Protein AF-A0A3N5WQR4-F1 (afdb_monomer_lite)

pLDDT: mean 83.49, std 16.16, range [43.09, 96.88]

Secondary structure (DSSP, 8-state):
--SHHHHHHHHHHHHHHHHHHHHH-S------TT----EEETTHHHHHHHTT--SGGGT--EEEEEGGG--HHHHHHHHHTT-EEEEE--SS--TTHHHH-GGGS-B-TTSSBPPPGGG-----TT-HHHHHHHHHHHHHHT-

Radius of gyration: 27.08 Å; chains: 1; bounding box: 47×71×72 Å

Sequence (143 aa):
MRSKLRACGAMTLLSLLIATIAVFGQPRWRARPHITIRAVYGGVPQELFDQGKSLADYGINAVFLGSGSINAERLSTLRAQGAKVFAEFNSMHHAEYLKDHPDATPIGVDGKAAPPPEGWQGVCPTHKGYRQNRMSAFRAALR

Foldseek 3Di:
DPPPVVVVVVVVVVVVVVVVCVVVPDPPPPDPVVCPADEDEEPVQVVCVVVVHACVVVPHAEYEYALVPDDPVVVVVSVVSNHHYHYDADLWQDVVVCVVPVVQADADPVRHRDDADVVGGTGNNPPPVSNVVSVVSVVVSVD

Structure (mmCIF, N/CA/C/O backbone):
data_AF-A0A3N5WQR4-F1
#
_entry.id   AF-A0A3N5WQR4-F1
#
loop_
_atom_site.group_PDB
_atom_site.id
_atom_site.type_symbol
_atom_site.label_atom_id
_atom_site.label_alt_id
_atom_site.label_comp_id
_atom_site.label_asym_id
_atom_site.label_entity_id
_atom_site.label_seq_id
_atom_site.pdbx_PDB_ins_code
_atom_site.Cartn_x
_atom_site.Cartn_y
_atom_site.Cartn_z
_atom_site.occupancy
_atom_site.B_iso_or_equiv
_atom_site.auth_seq_id
_atom_site.auth_comp_id
_atom_site.auth_asym_id
_atom_site.auth_atom_id
_atom_site.pdbx_PDB_model_num
ATOM 1 N N . MET A 1 1 ? -28.469 55.253 41.511 1.00 47.88 1 MET A N 1
ATOM 2 C CA . MET A 1 1 ? -27.533 54.107 41.643 1.00 47.88 1 MET A CA 1
ATOM 3 C C . MET A 1 1 ? -28.183 52.716 41.456 1.00 47.88 1 MET A C 1
ATOM 5 O O . MET A 1 1 ? -27.654 51.740 41.961 1.00 47.88 1 MET A O 1
ATOM 9 N N . ARG A 1 2 ? -29.293 52.579 40.700 1.00 49.84 2 ARG A N 1
ATOM 10 C CA . ARG A 1 2 ? -29.983 51.283 40.459 1.00 49.84 2 ARG A CA 1
ATOM 11 C C . ARG A 1 2 ? -29.899 50.759 39.010 1.00 49.84 2 ARG A C 1
ATOM 13 O O . ARG A 1 2 ? -30.283 49.622 38.767 1.00 49.84 2 ARG A O 1
ATOM 20 N N . SER A 1 3 ? -29.385 51.541 38.053 1.00 49.88 3 SER A N 1
ATOM 21 C CA . SER A 1 3 ? -29.357 51.154 36.627 1.00 49.88 3 SER A CA 1
ATOM 22 C C . SER A 1 3 ? -28.155 50.289 36.226 1.00 49.88 3 SER A C 1
ATOM 24 O O . SER A 1 3 ? -28.290 49.452 35.341 1.00 49.88 3 SER A O 1
ATOM 26 N N . LYS A 1 4 ? -27.000 50.413 36.898 1.00 43.09 4 LYS A N 1
ATOM 27 C CA . LYS A 1 4 ? -25.777 49.667 36.533 1.00 43.09 4 LYS A CA 1
ATOM 28 C C . LYS A 1 4 ? -25.784 48.190 36.962 1.00 43.09 4 LYS A C 1
ATOM 30 O O . LYS A 1 4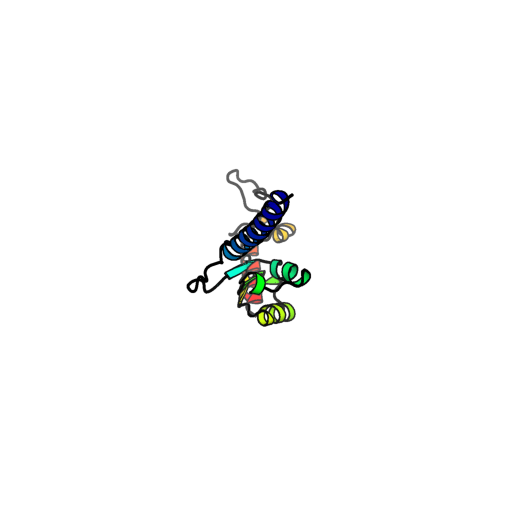 ? -25.134 47.376 36.321 1.00 43.09 4 LYS A O 1
ATOM 35 N N . LEU A 1 5 ? -26.558 47.823 37.990 1.00 46.00 5 LEU A N 1
ATOM 36 C CA . LEU A 1 5 ? -26.621 46.438 38.485 1.00 46.00 5 LEU A CA 1
ATOM 37 C C . LEU A 1 5 ? -27.455 45.507 37.584 1.00 46.00 5 LEU A C 1
ATOM 39 O O . LEU A 1 5 ? -27.202 44.308 37.541 1.00 46.00 5 LEU A O 1
ATOM 43 N N . ARG A 1 6 ? -28.424 46.049 36.831 1.00 47.91 6 ARG A N 1
ATOM 44 C CA . ARG A 1 6 ? -29.272 45.259 35.917 1.00 47.91 6 ARG A CA 1
ATOM 45 C C . ARG A 1 6 ? -28.551 44.856 34.626 1.00 47.91 6 ARG A C 1
ATOM 47 O O . ARG A 1 6 ? -28.830 43.790 34.091 1.00 47.91 6 ARG A O 1
ATOM 54 N N . ALA A 1 7 ? -27.604 45.670 34.159 1.00 47.91 7 ALA A N 1
ATOM 55 C CA . ALA A 1 7 ? -26.859 45.411 32.926 1.00 47.91 7 ALA A CA 1
ATOM 56 C C . ALA A 1 7 ? -25.861 44.244 33.063 1.00 47.91 7 ALA A C 1
ATOM 58 O O . ALA A 1 7 ? -25.704 43.461 32.132 1.00 47.91 7 ALA A O 1
ATOM 59 N N . CYS A 1 8 ? -25.237 44.081 34.237 1.00 47.25 8 CYS A N 1
ATOM 60 C CA . CYS A 1 8 ? -24.244 43.029 34.471 1.00 47.25 8 CYS A CA 1
ATOM 61 C C . CYS A 1 8 ? -24.886 41.627 34.532 1.00 47.25 8 CYS A C 1
ATOM 63 O O . CYS A 1 8 ? -24.400 40.700 33.898 1.00 47.25 8 CYS A O 1
ATOM 65 N N . GLY A 1 9 ? -26.039 41.483 35.201 1.00 49.12 9 GLY A N 1
ATOM 66 C CA . GLY A 1 9 ? -26.752 40.200 35.288 1.00 49.12 9 GLY A CA 1
ATOM 67 C C . GLY A 1 9 ? -27.313 39.705 33.948 1.00 49.12 9 GLY A C 1
ATOM 68 O O . GLY A 1 9 ? -27.247 38.513 33.657 1.00 49.12 9 GLY A O 1
ATOM 69 N N . ALA A 1 10 ? -27.810 40.618 33.105 1.00 51.94 10 ALA A N 1
ATOM 70 C CA . ALA A 1 10 ? -28.317 40.281 31.773 1.00 51.94 10 ALA A CA 1
ATOM 71 C C . ALA A 1 10 ? -27.200 39.832 30.811 1.00 51.94 10 ALA A C 1
ATOM 73 O O . ALA A 1 10 ? -27.410 38.930 30.003 1.00 51.94 10 ALA A O 1
ATOM 74 N N . MET A 1 11 ? -26.001 40.416 30.927 1.00 50.59 11 MET A N 1
ATOM 75 C CA . MET A 1 11 ? -24.858 40.092 30.067 1.00 50.59 11 MET A CA 1
ATOM 76 C C . MET A 1 11 ? -24.243 38.726 30.413 1.00 50.59 11 MET A C 1
ATOM 78 O O . MET A 1 11 ? -23.890 37.967 29.511 1.00 50.59 11 MET A O 1
ATOM 82 N N . THR A 1 12 ? -24.205 38.347 31.695 1.00 57.81 12 THR A N 1
ATOM 83 C CA . THR A 1 12 ? -23.751 37.014 32.139 1.00 57.81 12 THR A CA 1
ATOM 84 C C . THR A 1 12 ? -24.729 35.901 31.745 1.00 57.81 12 THR A C 1
ATOM 86 O O . THR A 1 12 ? -24.304 34.847 31.277 1.00 57.81 12 THR A O 1
ATOM 89 N N . LEU A 1 13 ? -26.042 36.146 31.856 1.00 54.41 13 LEU A N 1
ATOM 90 C CA . LEU A 1 13 ? -27.085 35.210 31.408 1.00 54.41 13 LEU A CA 1
ATOM 91 C C . LEU A 1 13 ? -27.066 35.002 29.889 1.00 54.41 13 LEU A C 1
ATOM 93 O O . LEU A 1 13 ? -27.170 33.867 29.431 1.00 54.41 13 LEU A O 1
ATOM 97 N N . LEU A 1 14 ? -26.866 36.068 29.109 1.00 53.72 14 LEU A N 1
ATOM 98 C CA . LEU A 1 14 ? -26.753 35.978 27.651 1.00 53.72 14 LEU A CA 1
ATOM 99 C C . LEU A 1 14 ? -25.484 35.224 27.217 1.00 53.72 14 LEU A C 1
ATOM 101 O O . LEU A 1 14 ? -25.524 34.440 26.274 1.00 53.72 14 LEU A O 1
ATOM 105 N N . SER A 1 15 ? -24.380 35.392 27.952 1.00 57.25 15 SER A N 1
ATOM 106 C CA . SER A 1 15 ? -23.119 34.679 27.706 1.00 57.25 15 SER A CA 1
ATOM 107 C C . SER A 1 15 ? -23.240 33.172 27.982 1.00 57.25 15 SER A C 1
ATOM 109 O O . SER A 1 15 ? -22.767 32.3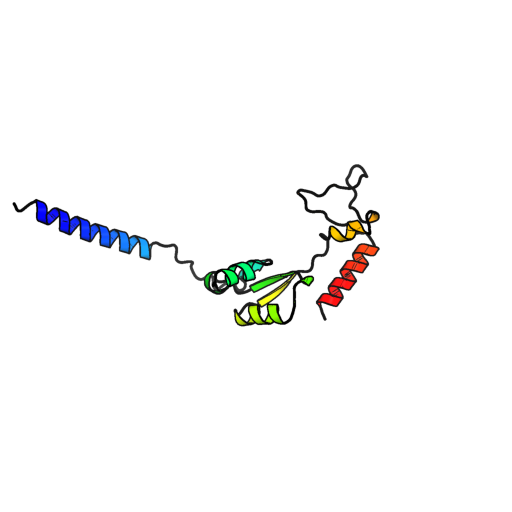60 27.187 1.00 57.25 15 SER A O 1
ATOM 111 N N . LEU A 1 16 ? -23.931 32.781 29.063 1.00 55.09 16 LEU A N 1
ATOM 112 C CA . LEU A 1 16 ? -24.248 31.373 29.343 1.00 55.09 16 LEU A CA 1
ATOM 113 C C . LEU A 1 16 ? -25.209 30.766 28.305 1.00 55.09 16 LEU A C 1
ATOM 115 O O . LEU A 1 16 ? -25.080 29.588 27.963 1.00 55.09 16 LEU A O 1
ATOM 119 N N . LEU A 1 17 ? -26.154 31.557 27.789 1.00 54.16 17 LEU A N 1
ATOM 120 C CA . LEU A 1 17 ? -27.116 31.110 26.778 1.00 54.16 17 LEU A CA 1
ATOM 121 C C . LEU A 1 17 ? -26.447 30.878 25.410 1.00 54.16 17 LEU A C 1
ATOM 123 O O . LEU A 1 17 ? -26.721 29.889 24.736 1.00 54.16 17 LEU A O 1
ATOM 127 N N . ILE A 1 18 ? -25.512 31.746 25.014 1.00 57.34 18 ILE A N 1
ATOM 128 C CA . ILE A 1 18 ? -24.740 31.584 23.770 1.00 57.34 18 ILE A CA 1
ATOM 129 C C . ILE A 1 18 ? -23.786 30.383 23.876 1.00 57.34 18 ILE A C 1
ATOM 131 O O . ILE A 1 18 ? -23.681 29.596 22.934 1.00 57.34 18 ILE A O 1
ATOM 135 N N . ALA A 1 19 ? -23.146 30.185 25.035 1.00 55.97 19 ALA A N 1
ATOM 136 C CA . ALA A 1 19 ? -22.275 29.034 25.275 1.00 55.97 19 ALA A CA 1
ATOM 137 C C . ALA A 1 19 ? -23.036 27.695 25.240 1.00 55.97 19 ALA A C 1
ATOM 139 O O . ALA A 1 19 ? -22.516 26.705 24.729 1.00 55.97 19 ALA A O 1
ATOM 140 N N . THR A 1 20 ? -24.285 27.654 25.717 1.00 54.56 20 THR A N 1
ATOM 141 C CA . THR A 1 20 ? -25.119 26.443 25.631 1.00 54.56 20 THR A CA 1
ATOM 142 C C . THR A 1 20 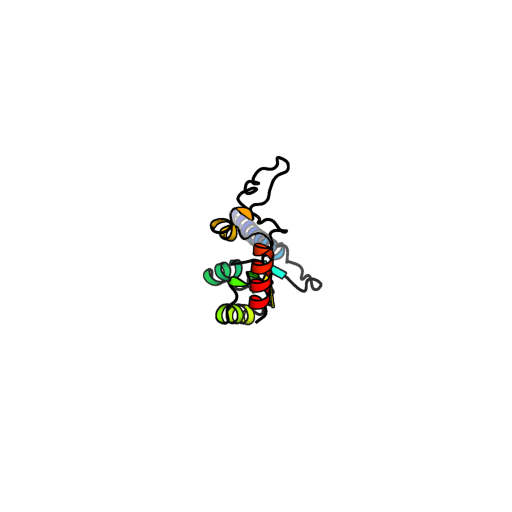? -25.561 26.155 24.195 1.00 54.56 20 THR A C 1
ATOM 144 O O . THR A 1 20 ? -25.438 25.016 23.747 1.00 54.56 20 THR A O 1
ATOM 147 N N . ILE A 1 21 ? -25.973 27.162 23.417 1.00 54.19 21 ILE A N 1
ATOM 148 C CA . ILE A 1 21 ? -26.354 26.970 22.003 1.00 54.19 21 ILE A CA 1
ATOM 149 C C . ILE A 1 21 ? -25.165 26.464 21.161 1.00 54.19 21 ILE A C 1
ATOM 151 O O . ILE A 1 21 ? -25.340 25.579 20.322 1.00 54.19 21 ILE A O 1
ATOM 155 N N . ALA A 1 22 ? -23.946 26.946 21.425 1.00 52.34 22 ALA A N 1
ATOM 156 C CA . ALA A 1 22 ? -22.739 26.520 20.710 1.00 52.34 22 ALA A CA 1
ATOM 157 C C . ALA A 1 22 ? -22.337 25.051 20.973 1.00 52.34 22 ALA A C 1
ATOM 159 O O . ALA A 1 22 ? -21.753 24.410 20.094 1.00 52.34 22 ALA A O 1
ATOM 160 N N . VAL A 1 23 ? -22.675 24.498 22.146 1.00 54.22 23 VAL A N 1
ATOM 161 C CA . VAL A 1 23 ? -22.418 23.085 22.493 1.00 54.22 23 VAL A CA 1
ATOM 162 C C . VAL A 1 23 ? -23.442 22.147 21.841 1.00 54.22 23 VAL A C 1
ATOM 164 O O . VAL A 1 23 ? -23.079 21.062 21.390 1.00 54.22 23 VAL A O 1
ATOM 167 N N . PHE A 1 24 ? -24.710 22.559 21.729 1.00 53.97 24 PHE A N 1
ATOM 168 C CA . PHE A 1 24 ? -25.771 21.731 21.133 1.00 53.97 24 PHE A CA 1
ATOM 169 C C . PHE A 1 24 ? -25.888 21.851 19.604 1.00 53.97 24 PHE A C 1
ATOM 171 O O . PHE A 1 24 ? -26.457 20.960 18.973 1.00 53.97 24 PHE A O 1
ATOM 178 N N . GLY A 1 25 ? -25.351 22.921 19.009 1.00 50.66 25 GLY A N 1
ATOM 179 C CA . GLY A 1 25 ? -25.413 23.192 17.569 1.00 50.66 25 GLY A CA 1
ATOM 180 C C . GLY A 1 25 ? -24.300 22.562 16.730 1.00 50.66 25 GLY A C 1
ATOM 181 O O . GLY A 1 25 ? -24.302 22.728 15.511 1.00 50.66 25 GLY A O 1
ATOM 182 N N . GLN A 1 26 ? -23.349 21.845 17.340 1.00 57.22 26 GLN A N 1
ATOM 183 C CA . GLN A 1 26 ? -22.356 21.106 16.562 1.00 57.22 26 GLN A CA 1
ATOM 184 C C . GLN A 1 26 ? -23.085 20.061 15.712 1.00 57.22 26 GLN A C 1
ATOM 186 O O . GLN A 1 26 ? -23.948 19.357 16.251 1.00 57.22 26 GLN A O 1
ATOM 191 N N . PRO A 1 27 ? -22.774 19.925 14.410 1.00 57.97 27 PRO A N 1
ATOM 192 C CA . PRO A 1 27 ? -23.352 18.872 13.595 1.00 57.97 27 PRO A CA 1
ATOM 193 C C . PRO A 1 27 ? -23.019 17.533 14.253 1.00 57.97 27 PRO A C 1
ATOM 195 O O . PRO A 1 27 ? -21.898 17.033 14.169 1.00 57.97 27 PRO A O 1
ATOM 198 N N . ARG A 1 28 ? -23.993 16.947 14.960 1.00 60.25 28 ARG A N 1
ATOM 199 C CA . ARG A 1 28 ? -23.854 15.593 15.485 1.00 60.25 28 ARG A CA 1
ATOM 200 C C . ARG A 1 28 ? -23.772 14.717 14.257 1.00 60.25 28 ARG A C 1
ATOM 202 O O . ARG A 1 28 ? -24.764 14.579 13.542 1.00 60.25 28 ARG A O 1
ATOM 209 N N . TRP A 1 29 ? -22.586 14.172 13.996 1.00 66.00 29 TRP A N 1
ATOM 210 C CA . TRP A 1 29 ? -22.384 13.156 12.977 1.00 66.00 29 TRP A CA 1
ATOM 211 C C . TRP A 1 29 ? -23.446 12.082 13.182 1.00 66.00 29 TRP A C 1
ATOM 213 O O . TRP A 1 29 ? -23.374 11.283 14.116 1.00 66.00 29 TRP A O 1
ATOM 223 N N . ARG A 1 30 ? -24.499 12.122 12.363 1.00 73.06 30 ARG A N 1
ATOM 224 C CA . ARG A 1 30 ? -25.610 11.195 12.509 1.00 73.06 30 ARG A CA 1
ATOM 225 C C . ARG A 1 30 ? -25.047 9.815 12.217 1.00 73.06 30 ARG A C 1
ATOM 227 O O . ARG A 1 30 ? -24.360 9.633 11.208 1.00 73.06 30 ARG A O 1
ATOM 234 N N . ALA A 1 31 ? -25.298 8.862 13.110 1.00 72.69 31 ALA A N 1
ATOM 235 C CA . ALA A 1 31 ? -24.900 7.488 12.864 1.00 72.69 31 ALA A CA 1
ATOM 236 C C . ALA A 1 31 ? -25.475 7.061 11.505 1.00 72.69 31 ALA A C 1
ATOM 238 O O . ALA A 1 31 ? -26.660 7.261 11.230 1.00 72.69 31 ALA A O 1
ATOM 239 N N . ARG A 1 32 ? -24.611 6.533 10.635 1.00 82.31 32 ARG A N 1
ATOM 240 C CA . ARG A 1 32 ? -24.978 6.012 9.315 1.00 82.31 32 ARG A CA 1
ATOM 241 C C . ARG A 1 32 ? -24.921 4.487 9.406 1.00 82.31 32 ARG A C 1
ATOM 243 O O . ARG A 1 32 ? -23.899 3.923 9.034 1.00 82.31 32 ARG A O 1
ATOM 250 N N . PRO A 1 33 ? -25.966 3.819 9.935 1.00 82.62 33 PRO A N 1
ATOM 251 C CA . PRO A 1 33 ? -25.923 2.382 10.223 1.00 82.62 33 PRO A CA 1
ATOM 252 C C . PRO A 1 33 ? -25.762 1.522 8.962 1.00 82.62 33 PRO A C 1
ATOM 254 O O . PRO A 1 33 ? -25.312 0.388 9.048 1.00 82.62 33 PRO A O 1
ATOM 257 N N . HIS A 1 34 ? -26.083 2.072 7.787 1.00 91.44 34 HIS A N 1
ATOM 258 C CA . HIS A 1 34 ? -25.848 1.427 6.496 1.00 91.44 34 HIS A CA 1
ATOM 259 C C . HIS A 1 34 ? -24.366 1.425 6.073 1.00 91.44 34 HIS A C 1
ATOM 261 O O . HIS A 1 34 ? -23.994 0.662 5.186 1.00 91.44 34 HIS A O 1
ATOM 267 N N . ILE A 1 35 ? -23.510 2.263 6.675 1.00 88.31 35 ILE A N 1
ATOM 268 C CA . ILE A 1 35 ? -22.069 2.259 6.402 1.00 88.31 35 ILE A CA 1
ATOM 269 C C . ILE A 1 35 ? -21.419 1.200 7.283 1.00 88.31 35 ILE A C 1
ATOM 271 O O . ILE A 1 35 ? -21.195 1.405 8.474 1.00 88.31 35 ILE A O 1
ATOM 275 N N . THR A 1 36 ? -21.091 0.070 6.671 1.00 91.50 36 THR A N 1
ATOM 276 C CA . THR A 1 36 ? -20.471 -1.074 7.348 1.00 91.50 36 THR A CA 1
ATOM 277 C C . THR A 1 36 ? -18.947 -0.985 7.390 1.00 91.50 36 THR A C 1
ATOM 279 O O . THR A 1 36 ? -18.327 -1.570 8.278 1.00 91.50 36 THR A O 1
ATOM 282 N N . ILE A 1 37 ? -18.337 -0.239 6.464 1.00 93.94 37 ILE A N 1
ATOM 283 C CA . ILE A 1 37 ? -16.890 -0.040 6.358 1.00 93.94 37 ILE A CA 1
ATOM 284 C C . ILE A 1 37 ? -16.594 1.455 6.248 1.00 93.94 37 ILE A C 1
ATOM 286 O O . ILE A 1 37 ? -17.047 2.123 5.319 1.00 93.94 37 ILE A O 1
ATOM 290 N N . ARG A 1 38 ? -15.798 1.969 7.185 1.00 93.31 38 ARG A N 1
ATOM 291 C CA . ARG A 1 38 ? -15.131 3.267 7.097 1.00 93.31 38 ARG A CA 1
ATOM 292 C C . ARG A 1 38 ? -13.639 3.016 7.222 1.00 93.31 38 ARG A C 1
ATOM 294 O O . ARG A 1 38 ? -13.159 2.684 8.304 1.00 93.31 38 ARG A O 1
ATOM 301 N N . ALA A 1 39 ? -12.944 3.140 6.101 1.00 94.38 39 ALA A N 1
ATOM 302 C CA . ALA A 1 39 ? -11.552 2.747 5.987 1.00 94.38 39 ALA A CA 1
ATOM 303 C C . ALA A 1 39 ? -10.621 3.931 5.732 1.00 94.38 39 ALA A C 1
ATOM 305 O O . ALA A 1 39 ? -11.045 4.952 5.193 1.00 94.38 39 ALA A O 1
ATOM 306 N N . VAL A 1 40 ? -9.346 3.741 6.067 1.00 94.00 40 VAL A N 1
ATOM 307 C CA . VAL A 1 40 ? -8.238 4.616 5.657 1.00 94.00 40 VAL A CA 1
ATOM 308 C C . VAL A 1 40 ? -7.176 3.817 4.905 1.00 94.00 40 VAL A C 1
ATOM 310 O O . VAL A 1 40 ? -7.078 2.599 5.073 1.00 94.00 40 VAL A O 1
ATOM 313 N N . TYR A 1 41 ? -6.401 4.505 4.071 1.00 90.25 41 TYR A N 1
ATOM 314 C CA . TYR A 1 41 ? -5.278 3.943 3.320 1.00 90.25 41 TYR A CA 1
ATOM 315 C C . TYR A 1 41 ? -3.948 4.193 4.023 1.00 90.25 41 TYR A C 1
ATOM 317 O O . TYR A 1 41 ? -3.754 5.256 4.610 1.00 90.25 41 TYR A O 1
ATOM 325 N N . GLY A 1 42 ? -3.003 3.269 3.841 1.00 73.12 42 GLY A N 1
ATOM 326 C CA . GLY A 1 42 ? -1.577 3.524 4.058 1.00 73.12 42 GLY A CA 1
ATOM 327 C C . GLY A 1 42 ? -1.234 3.922 5.494 1.00 73.12 42 GLY A C 1
ATOM 328 O O . GLY A 1 42 ? -2.034 3.706 6.389 1.00 73.12 42 GLY A O 1
ATOM 329 N N . GLY A 1 43 ? -0.037 4.470 5.730 1.00 71.25 43 GLY A N 1
ATOM 330 C CA . GLY A 1 43 ? 0.556 4.752 7.054 1.00 71.25 43 GLY A CA 1
ATOM 331 C C . GLY A 1 43 ? -0.231 5.655 8.020 1.00 71.25 43 GLY A C 1
ATOM 332 O O . GLY A 1 43 ? 0.197 5.814 9.159 1.00 71.25 43 GLY A O 1
ATOM 333 N N . VAL A 1 44 ? -1.402 6.163 7.626 1.00 77.88 44 VAL A N 1
ATOM 334 C CA . VAL A 1 44 ? -2.290 7.017 8.432 1.00 77.88 44 VAL A CA 1
ATOM 335 C C . VAL A 1 44 ? -2.615 6.444 9.823 1.00 77.88 44 VAL A C 1
ATOM 337 O O . VAL A 1 44 ? -2.592 7.213 10.781 1.00 77.88 44 VAL A O 1
ATOM 340 N N . PRO A 1 45 ? -2.878 5.132 10.023 1.00 85.69 45 PRO A N 1
ATOM 341 C CA . PRO A 1 45 ? -3.076 4.594 11.366 1.00 85.69 45 PRO A CA 1
ATOM 342 C C . PRO A 1 45 ? -1.884 4.838 12.291 1.00 85.69 45 PRO A C 1
ATOM 344 O O . PRO A 1 45 ? -2.097 5.132 13.461 1.00 85.69 45 PRO A O 1
ATOM 347 N N . GLN A 1 46 ? -0.651 4.755 11.777 1.00 87.88 46 GLN A N 1
ATOM 348 C CA . GLN A 1 46 ? 0.542 4.987 12.591 1.00 87.88 46 GLN A CA 1
ATOM 349 C C . GLN A 1 46 ? 0.596 6.439 13.068 1.00 87.88 46 GLN A C 1
ATOM 351 O O . GLN A 1 46 ? 0.776 6.676 14.255 1.00 87.88 46 GLN A O 1
ATOM 356 N N . GLU A 1 47 ? 0.334 7.399 12.179 1.00 90.62 47 GLU A N 1
ATOM 357 C CA . GLU A 1 47 ? 0.303 8.825 12.528 1.00 90.62 47 GLU A CA 1
ATOM 358 C C . GLU A 1 47 ? -0.742 9.143 13.608 1.00 90.62 47 GLU A C 1
ATOM 360 O O . GLU A 1 47 ? -0.507 9.991 14.469 1.00 90.62 47 GLU A O 1
ATOM 365 N N . LEU A 1 48 ? -1.894 8.461 13.582 1.00 91.81 48 LEU A N 1
ATOM 366 C CA . LEU A 1 48 ? -2.910 8.584 14.630 1.00 91.81 48 LEU A CA 1
ATOM 367 C C . LEU A 1 48 ? -2.396 8.036 15.966 1.00 91.81 48 LEU A C 1
ATOM 369 O O . LEU A 1 48 ? -2.547 8.693 16.997 1.00 91.81 48 LEU A O 1
ATOM 373 N N . PHE A 1 49 ? -1.767 6.860 15.952 1.00 91.62 49 PHE A N 1
ATOM 374 C CA . PHE A 1 49 ? -1.235 6.231 17.161 1.00 91.62 49 PHE A CA 1
ATOM 375 C C . PHE A 1 49 ? -0.098 7.049 17.780 1.00 91.62 49 PHE A C 1
ATOM 377 O O . PHE A 1 49 ? -0.072 7.212 18.999 1.00 91.62 49 PHE A O 1
ATOM 384 N N . ASP A 1 50 ? 0.774 7.634 16.958 1.00 93.44 50 ASP A N 1
ATOM 385 C CA . ASP A 1 50 ? 1.873 8.500 17.403 1.00 93.44 50 ASP A CA 1
ATOM 386 C C . ASP A 1 50 ? 1.354 9.774 18.100 1.00 93.44 50 ASP A C 1
ATOM 388 O O . ASP A 1 50 ? 2.004 10.324 18.987 1.00 93.44 50 ASP A O 1
ATOM 392 N N . GLN A 1 51 ? 0.139 10.214 17.758 1.00 93.88 51 GLN A N 1
ATOM 393 C CA . GLN A 1 51 ? -0.574 11.314 18.421 1.00 93.88 51 GLN A CA 1
ATOM 394 C C . GLN A 1 51 ? -1.392 10.861 19.646 1.00 93.88 51 GLN A C 1
ATOM 396 O O . GLN A 1 51 ? -2.148 11.652 20.218 1.00 93.88 51 GLN A O 1
ATOM 401 N N . GLY A 1 52 ? -1.297 9.586 20.035 1.00 94.69 52 GLY A N 1
ATOM 402 C CA . GLY A 1 52 ? -2.093 8.989 21.108 1.00 94.69 52 GLY A CA 1
ATOM 403 C C . GLY A 1 52 ? -3.587 8.873 20.782 1.00 94.69 52 GLY A C 1
ATOM 404 O O . GLY A 1 52 ? -4.404 8.787 21.699 1.00 94.69 52 GLY A O 1
ATOM 405 N N . LYS A 1 53 ? -3.963 8.919 19.497 1.00 95.12 53 LYS A N 1
ATOM 406 C CA . LYS A 1 53 ? -5.344 8.763 19.021 1.00 95.12 53 LYS A CA 1
ATOM 407 C C . LYS A 1 53 ? -5.647 7.318 18.657 1.00 95.12 53 LYS A C 1
ATOM 409 O O . LYS A 1 53 ? -4.755 6.539 18.333 1.00 95.12 53 LYS A O 1
ATOM 414 N N . SER A 1 54 ? -6.929 6.971 18.677 1.00 94.12 54 SER A N 1
ATOM 415 C CA . SER A 1 54 ? -7.431 5.667 18.244 1.00 94.12 54 SER A CA 1
ATOM 416 C C . SER A 1 54 ? -8.137 5.752 16.888 1.00 94.12 54 SER A C 1
ATOM 418 O O . SER A 1 54 ? -8.579 6.818 16.457 1.00 94.12 54 SER A O 1
ATOM 420 N N . LEU A 1 55 ? -8.320 4.608 16.221 1.00 94.38 55 LEU A N 1
ATOM 421 C CA . LEU A 1 55 ? -9.166 4.545 15.018 1.00 94.38 55 LEU A CA 1
ATOM 422 C C . LEU A 1 55 ? -10.631 4.908 15.331 1.00 94.38 55 LEU A C 1
ATOM 424 O O . LEU A 1 55 ? -11.322 5.524 14.511 1.00 94.38 55 LEU A O 1
ATOM 428 N N . ALA A 1 56 ? -11.091 4.567 16.538 1.00 92.88 56 ALA A N 1
ATOM 429 C CA . ALA A 1 56 ? -12.451 4.824 16.995 1.00 92.88 56 ALA A CA 1
ATOM 430 C C . ALA A 1 56 ? -12.749 6.323 17.151 1.00 92.88 56 ALA A C 1
ATOM 432 O O . ALA A 1 56 ? -13.877 6.733 16.872 1.00 92.88 56 ALA A O 1
ATOM 433 N N . ASP A 1 57 ? -11.745 7.146 17.479 1.00 93.00 57 ASP A N 1
ATOM 434 C CA . ASP A 1 57 ? -11.881 8.609 1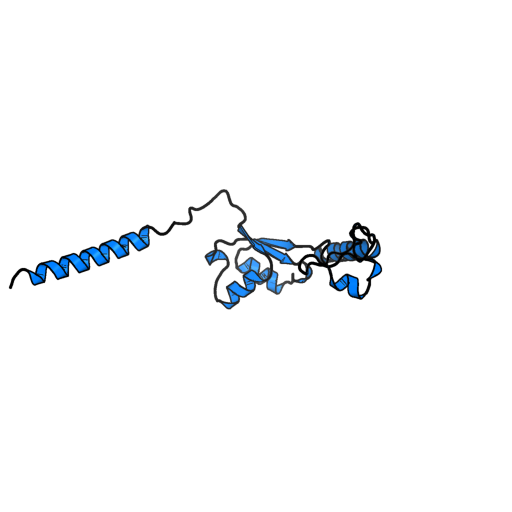7.591 1.00 93.00 57 ASP A CA 1
ATOM 435 C C . ASP A 1 57 ? -12.394 9.242 16.283 1.00 93.00 57 ASP A C 1
ATOM 437 O O . ASP A 1 57 ? -13.060 10.277 16.293 1.00 93.00 57 ASP A O 1
ATOM 441 N N . TYR A 1 58 ? -12.137 8.580 15.149 1.00 91.31 58 TYR A N 1
ATOM 442 C CA . TYR A 1 58 ? -12.540 9.004 13.805 1.00 91.31 58 TYR A CA 1
ATOM 443 C C . TYR A 1 58 ? -13.635 8.107 13.194 1.00 91.31 58 TYR A C 1
ATOM 445 O O . TYR A 1 58 ? -14.047 8.284 12.039 1.00 91.31 58 TYR A O 1
ATOM 453 N N . GLY A 1 59 ? -14.134 7.137 13.966 1.00 91.06 59 GLY A N 1
ATOM 454 C CA . GLY A 1 59 ? -15.107 6.141 13.520 1.00 91.06 59 GLY A CA 1
ATOM 455 C C . GLY A 1 59 ? -14.578 5.205 12.430 1.00 91.06 59 GLY A C 1
ATOM 456 O O . GLY A 1 59 ? -15.371 4.704 11.631 1.00 91.06 59 GLY A O 1
ATOM 457 N N . ILE A 1 60 ? -13.258 5.020 12.351 1.00 93.44 60 ILE A N 1
ATOM 458 C CA . ILE A 1 60 ? -12.598 4.115 11.406 1.00 93.44 60 ILE A CA 1
ATOM 459 C C . ILE A 1 60 ? -12.712 2.689 11.948 1.00 93.44 60 ILE A C 1
ATOM 461 O O . ILE A 1 60 ? -12.428 2.435 13.115 1.00 93.44 60 ILE A O 1
ATOM 465 N N . ASN A 1 61 ? -13.114 1.751 11.093 1.00 94.62 61 ASN A N 1
ATOM 466 C CA . ASN A 1 61 ? -13.231 0.330 11.440 1.00 94.62 61 ASN A CA 1
ATOM 467 C C . ASN A 1 61 ? -12.518 -0.594 10.440 1.00 94.62 61 ASN A C 1
ATOM 469 O O . ASN A 1 61 ? -12.670 -1.817 10.493 1.00 94.62 61 ASN A O 1
ATOM 473 N N . ALA A 1 62 ? -11.757 -0.020 9.508 1.00 96.69 62 ALA A N 1
ATOM 474 C CA . ALA A 1 62 ? -11.014 -0.759 8.505 1.00 96.69 62 ALA A CA 1
ATOM 475 C C . ALA A 1 62 ? -9.751 -0.018 8.051 1.00 96.69 62 ALA A C 1
ATOM 477 O O . ALA A 1 62 ? -9.685 1.208 8.097 1.00 96.69 62 ALA A O 1
ATOM 478 N N . VAL A 1 63 ? -8.758 -0.763 7.571 1.00 95.94 63 VAL A N 1
ATOM 479 C CA . VAL A 1 63 ? -7.503 -0.217 7.037 1.00 95.94 63 VAL A CA 1
ATOM 480 C C . VAL A 1 63 ? -7.098 -0.978 5.778 1.00 95.94 63 VAL A C 1
ATOM 482 O O . VAL A 1 63 ? -7.089 -2.209 5.780 1.00 95.94 63 VAL A O 1
ATOM 485 N N . PHE A 1 64 ? -6.729 -0.245 4.726 1.00 94.88 64 PHE A N 1
ATOM 486 C CA . PHE A 1 64 ? -6.037 -0.776 3.552 1.00 94.88 64 PHE A CA 1
ATOM 487 C C . PHE A 1 64 ? -4.525 -0.628 3.742 1.00 94.88 64 PHE A C 1
ATOM 489 O O . PHE A 1 64 ? -4.016 0.488 3.856 1.00 94.88 64 PHE A O 1
ATOM 496 N N . LEU A 1 65 ? -3.810 -1.751 3.795 1.00 92.62 65 LEU A N 1
ATOM 497 C CA . LEU A 1 65 ? -2.355 -1.785 3.923 1.00 92.62 65 LEU A CA 1
ATOM 498 C C . LEU A 1 65 ? -1.713 -2.315 2.650 1.00 92.62 65 LEU A C 1
ATOM 500 O O . LEU A 1 65 ? -2.068 -3.399 2.191 1.00 92.62 65 LEU A O 1
ATOM 504 N N . GLY A 1 66 ? -0.685 -1.620 2.161 1.00 91.06 66 GLY A N 1
ATOM 505 C CA . GLY A 1 66 ? 0.201 -2.152 1.132 1.00 91.06 66 GLY A CA 1
ATOM 506 C C . GLY A 1 66 ? 0.730 -3.527 1.543 1.00 91.06 66 GLY A C 1
ATOM 507 O O . GLY A 1 66 ? 1.314 -3.670 2.618 1.00 91.06 66 GLY A O 1
ATOM 508 N N . SER A 1 67 ? 0.525 -4.525 0.686 1.00 90.19 67 SER A N 1
ATOM 509 C CA . SER A 1 67 ? 0.854 -5.942 0.919 1.00 90.19 67 SER A CA 1
ATOM 510 C C . SER A 1 67 ? 2.292 -6.172 1.385 1.00 90.19 67 SER A C 1
ATOM 512 O O . SER A 1 67 ? 2.513 -6.979 2.278 1.00 90.19 67 SER A O 1
ATOM 514 N N . GLY A 1 68 ? 3.259 -5.411 0.866 1.00 87.00 68 GLY A N 1
ATOM 515 C CA . GLY A 1 68 ? 4.661 -5.487 1.303 1.00 87.00 68 GLY A CA 1
ATOM 516 C C . GLY A 1 68 ? 4.929 -4.976 2.726 1.00 87.00 68 GLY A C 1
ATOM 517 O O . GLY A 1 68 ? 6.003 -5.212 3.263 1.00 87.00 68 GLY A O 1
ATOM 518 N N . SER A 1 69 ? 3.973 -4.281 3.346 1.00 87.19 69 SER A N 1
ATOM 519 C CA . SER A 1 69 ? 4.085 -3.739 4.707 1.00 87.19 69 SER A CA 1
ATOM 520 C C . SER A 1 69 ? 3.332 -4.560 5.759 1.00 87.19 69 SER A C 1
ATOM 522 O O . SER A 1 69 ? 3.310 -4.191 6.936 1.00 87.19 69 SER A O 1
ATOM 524 N N . ILE A 1 70 ? 2.674 -5.644 5.339 1.00 89.62 70 ILE A N 1
ATOM 525 C CA . ILE A 1 70 ? 1.916 -6.521 6.228 1.00 89.62 70 ILE A CA 1
ATOM 526 C C . ILE A 1 70 ? 2.895 -7.405 7.001 1.00 89.62 70 ILE A C 1
ATOM 528 O O . ILE A 1 70 ? 3.699 -8.124 6.418 1.00 89.62 70 ILE A O 1
ATOM 532 N N . ASN A 1 71 ? 2.800 -7.368 8.328 1.00 91.12 71 ASN A N 1
ATOM 533 C CA . ASN A 1 71 ? 3.519 -8.262 9.229 1.00 91.12 71 ASN A CA 1
ATOM 534 C C . ASN A 1 71 ? 2.663 -8.560 10.475 1.00 91.12 71 ASN A C 1
ATOM 536 O O . ASN A 1 71 ? 1.631 -7.920 10.700 1.00 91.12 71 ASN A O 1
ATOM 540 N N . ALA A 1 72 ? 3.077 -9.549 11.272 1.00 93.06 72 ALA A N 1
ATOM 541 C CA . ALA A 1 72 ? 2.306 -10.025 12.422 1.00 93.06 72 ALA A CA 1
ATOM 542 C C . ALA A 1 72 ? 2.050 -8.929 13.471 1.00 93.06 72 ALA A C 1
ATOM 544 O O . ALA A 1 72 ? 0.932 -8.808 13.972 1.00 93.06 72 ALA A O 1
ATOM 545 N N . GLU A 1 73 ? 3.058 -8.106 13.761 1.00 92.94 73 GLU A N 1
ATOM 546 C CA . GLU A 1 73 ? 2.970 -7.013 14.731 1.00 92.94 73 GLU A CA 1
ATOM 547 C C . GLU A 1 73 ? 1.927 -5.976 14.303 1.00 92.94 73 GLU A C 1
ATOM 549 O O . GLU A 1 73 ? 0.975 -5.701 15.033 1.00 92.94 73 GLU A O 1
ATOM 554 N N . ARG A 1 74 ? 2.034 -5.468 13.072 1.00 91.06 74 ARG A N 1
ATOM 555 C CA . ARG A 1 74 ? 1.112 -4.464 12.533 1.00 91.06 74 ARG A CA 1
ATOM 556 C C . ARG A 1 74 ? -0.319 -4.990 12.451 1.00 91.06 74 ARG A C 1
ATOM 558 O O . ARG A 1 74 ? -1.259 -4.261 12.767 1.00 91.06 74 ARG A O 1
ATOM 565 N N . LEU A 1 75 ? -0.501 -6.253 12.056 1.00 92.75 75 LEU A N 1
ATOM 566 C CA . LEU A 1 75 ? -1.820 -6.890 12.061 1.00 92.75 75 LEU A CA 1
ATOM 567 C C . LEU A 1 75 ? -2.396 -6.996 13.474 1.00 92.75 75 LEU A C 1
ATOM 569 O O . LEU A 1 75 ? -3.582 -6.726 13.653 1.00 92.75 75 LEU A O 1
ATOM 573 N N . SER A 1 76 ? -1.576 -7.368 14.458 1.00 94.62 76 SER A N 1
ATOM 574 C CA . SER A 1 76 ? -1.987 -7.443 15.862 1.00 94.62 76 SER A CA 1
ATOM 575 C C . SER A 1 76 ? -2.460 -6.079 16.367 1.00 94.62 76 SER A C 1
ATOM 577 O O . SER A 1 76 ? -3.591 -5.961 16.841 1.00 94.62 76 SER A O 1
ATOM 579 N N . THR A 1 77 ? -1.663 -5.028 16.150 1.00 93.38 77 THR A N 1
ATOM 580 C CA . THR A 1 77 ? -1.997 -3.650 16.542 1.00 93.38 77 THR A CA 1
ATOM 581 C C . THR A 1 77 ? -3.319 -3.186 15.932 1.00 93.38 77 THR A C 1
ATOM 583 O O . THR A 1 77 ? -4.195 -2.697 16.642 1.00 93.38 77 THR A O 1
ATOM 586 N N . LEU A 1 78 ? -3.520 -3.388 14.626 1.00 94.44 78 LEU A N 1
ATOM 587 C CA . LEU A 1 78 ? -4.755 -2.969 13.952 1.00 94.44 78 LEU A CA 1
ATOM 588 C C . LEU A 1 78 ? -5.983 -3.778 14.390 1.00 94.44 78 LEU A C 1
ATOM 590 O O . LEU A 1 78 ? -7.073 -3.223 14.530 1.00 94.44 78 LEU A O 1
ATOM 594 N N . ARG A 1 79 ? -5.825 -5.082 14.640 1.00 94.12 79 ARG A N 1
ATOM 595 C CA . ARG A 1 79 ? -6.917 -5.927 15.145 1.00 94.12 79 ARG A CA 1
ATOM 596 C C . ARG A 1 79 ? -7.292 -5.572 16.580 1.00 94.12 79 ARG A C 1
ATOM 598 O O . ARG A 1 79 ? -8.476 -5.582 16.898 1.00 94.12 79 ARG A O 1
ATOM 605 N N . ALA A 1 80 ? -6.320 -5.202 17.415 1.00 94.94 80 ALA A N 1
ATOM 606 C CA . ALA A 1 80 ? -6.573 -4.705 18.767 1.00 94.94 80 ALA A CA 1
ATOM 607 C C . ALA A 1 80 ? -7.386 -3.395 18.766 1.00 94.94 80 ALA A C 1
ATOM 609 O O . ALA A 1 80 ? -8.166 -3.156 19.681 1.00 94.94 80 ALA A O 1
ATOM 610 N N . GLN A 1 81 ? -7.282 -2.592 17.700 1.00 94.31 81 GLN A N 1
ATOM 611 C CA . GLN A 1 81 ? -8.132 -1.415 17.459 1.00 94.31 81 GLN A CA 1
ATOM 612 C C . GLN A 1 81 ? -9.530 -1.768 16.905 1.00 94.31 81 GLN A C 1
ATOM 614 O O . GLN A 1 81 ? -10.308 -0.875 16.576 1.00 94.31 81 GLN A O 1
ATOM 619 N N . GLY A 1 82 ? -9.861 -3.056 16.753 1.00 94.12 82 GLY A N 1
ATOM 620 C CA . GLY A 1 82 ? -11.136 -3.520 16.198 1.00 94.12 82 GLY A CA 1
ATOM 621 C C . GLY A 1 82 ? -11.261 -3.367 14.678 1.00 94.12 82 GLY A C 1
ATOM 622 O O . GLY A 1 82 ? -12.369 -3.455 14.145 1.00 94.12 82 GLY A O 1
ATOM 623 N N . ALA A 1 83 ? -10.155 -3.130 13.966 1.00 95.69 83 ALA A N 1
ATOM 624 C CA . ALA A 1 83 ? -10.186 -2.866 12.533 1.00 95.69 83 ALA A CA 1
ATOM 625 C C . ALA A 1 83 ? -10.169 -4.146 11.687 1.00 95.69 83 ALA A C 1
ATOM 627 O O . ALA A 1 83 ? -9.417 -5.091 11.945 1.00 95.69 83 ALA A O 1
ATOM 628 N N . LYS A 1 84 ? -10.933 -4.137 10.590 1.00 95.62 84 LYS A N 1
ATOM 629 C CA . LYS A 1 84 ? -10.723 -5.063 9.469 1.00 95.62 84 LYS A CA 1
ATOM 630 C C . LYS A 1 84 ? -9.502 -4.620 8.667 1.00 95.62 84 LYS A C 1
ATOM 632 O O . LYS A 1 84 ? -9.366 -3.442 8.353 1.00 95.62 84 LYS A O 1
ATOM 637 N N . VAL A 1 85 ? -8.639 -5.556 8.291 1.00 94.31 85 VAL A N 1
ATOM 638 C CA . VAL A 1 85 ? -7.449 -5.248 7.488 1.00 94.31 85 VAL A CA 1
ATOM 639 C C . VAL A 1 85 ? -7.626 -5.801 6.082 1.00 94.31 85 VAL A C 1
ATOM 641 O O . VAL A 1 85 ? -7.915 -6.985 5.912 1.00 94.31 85 VAL A O 1
ATOM 644 N N . PHE A 1 86 ? -7.439 -4.940 5.088 1.00 94.44 86 PHE A N 1
ATOM 645 C CA . PHE A 1 86 ? -7.478 -5.269 3.670 1.00 94.44 86 PHE A CA 1
ATOM 646 C C . PHE A 1 86 ? -6.077 -5.116 3.081 1.00 94.44 86 PHE A C 1
ATOM 648 O O . PHE A 1 86 ? -5.431 -4.084 3.262 1.00 94.44 86 PHE A O 1
ATOM 655 N N . ALA A 1 87 ? -5.603 -6.143 2.380 1.00 93.12 87 ALA A N 1
ATOM 656 C CA . ALA A 1 87 ? -4.325 -6.087 1.687 1.00 93.12 87 ALA A CA 1
ATOM 657 C C . ALA A 1 87 ? -4.486 -5.363 0.346 1.00 93.12 87 ALA A C 1
ATOM 659 O O . ALA A 1 87 ? -5.224 -5.803 -0.534 1.00 93.12 87 ALA A O 1
ATOM 660 N N . GLU A 1 88 ? -3.771 -4.260 0.184 1.00 92.12 88 GLU A N 1
ATOM 661 C CA . GLU A 1 88 ? -3.615 -3.558 -1.078 1.00 92.12 88 GLU A CA 1
ATOM 662 C C . GLU A 1 88 ? -2.465 -4.193 -1.868 1.00 92.12 88 GLU A C 1
ATOM 664 O O . GLU A 1 88 ? -1.331 -4.323 -1.390 1.00 92.12 88 GLU A O 1
ATOM 669 N N . PHE A 1 89 ? -2.741 -4.584 -3.107 1.00 92.00 89 PHE A N 1
ATOM 670 C CA . PHE A 1 89 ? -1.734 -5.136 -3.996 1.00 92.00 89 PHE A CA 1
ATOM 671 C C . PHE A 1 89 ? -1.577 -4.265 -5.233 1.00 92.00 89 PHE A C 1
ATOM 673 O O . PHE A 1 89 ? -2.452 -4.205 -6.093 1.00 92.00 89 PHE A O 1
ATOM 680 N N . ASN A 1 90 ? -0.421 -3.623 -5.335 1.00 88.69 90 ASN A N 1
ATOM 681 C CA . ASN A 1 90 ? -0.088 -2.808 -6.484 1.00 88.69 90 ASN A CA 1
ATOM 682 C C . ASN A 1 90 ? 0.225 -3.693 -7.702 1.00 88.69 90 ASN A C 1
ATOM 684 O O . ASN A 1 90 ? 1.097 -4.568 -7.652 1.00 88.69 90 ASN A O 1
ATOM 688 N N . SER A 1 91 ? -0.499 -3.473 -8.795 1.00 87.44 91 SER A N 1
ATOM 689 C CA . SER A 1 91 ? -0.358 -4.228 -10.040 1.00 87.44 91 SER A CA 1
ATOM 690 C C . SER A 1 91 ? 0.434 -3.498 -11.127 1.00 87.44 91 SER A C 1
ATOM 692 O O . SER A 1 91 ? 0.918 -4.172 -12.033 1.00 87.44 91 SER A O 1
ATOM 694 N N . MET A 1 92 ? 0.555 -2.165 -11.071 1.00 82.69 92 MET A N 1
ATOM 695 C CA . MET A 1 92 ? 1.009 -1.355 -12.217 1.00 82.69 92 MET A CA 1
ATOM 696 C C . MET A 1 92 ? 1.952 -0.192 -11.882 1.00 82.69 92 MET A C 1
ATOM 698 O O . MET A 1 92 ? 2.626 0.316 -12.776 1.00 82.69 92 MET A O 1
ATOM 702 N N . HIS A 1 93 ? 2.019 0.234 -10.623 1.00 84.88 93 HIS A N 1
ATOM 703 C CA . HIS A 1 93 ? 2.786 1.398 -10.189 1.00 84.88 93 HIS A CA 1
ATOM 704 C C . HIS A 1 93 ? 4.013 0.969 -9.374 1.00 84.88 93 HIS A C 1
ATOM 706 O O . HIS A 1 93 ? 4.029 1.051 -8.151 1.00 84.88 93 HIS A O 1
ATOM 712 N N . HIS A 1 94 ? 5.032 0.436 -10.045 1.00 86.69 94 HIS A N 1
ATOM 713 C CA . HIS A 1 94 ? 6.259 -0.038 -9.397 1.00 86.69 94 HIS A CA 1
ATOM 714 C C . HIS A 1 94 ? 7.476 0.543 -10.117 1.00 86.69 94 HIS A C 1
ATOM 716 O O . HIS A 1 94 ? 8.167 -0.166 -10.847 1.00 86.69 94 HIS A O 1
ATOM 722 N N . ALA A 1 95 ? 7.685 1.849 -9.950 1.00 88.50 95 ALA A N 1
ATOM 723 C CA . ALA A 1 95 ? 8.725 2.615 -10.632 1.00 88.50 95 ALA A CA 1
ATOM 724 C C . ALA A 1 95 ? 10.128 2.022 -10.426 1.00 88.50 95 ALA A C 1
ATOM 726 O O . ALA A 1 95 ? 10.945 2.023 -11.343 1.00 88.50 95 ALA A O 1
ATOM 727 N N . GLU A 1 96 ? 10.390 1.449 -9.249 1.00 90.38 96 GLU A N 1
ATOM 728 C CA . GLU A 1 96 ? 11.652 0.789 -8.917 1.00 90.38 96 GLU A CA 1
ATOM 729 C C . GLU A 1 96 ? 11.992 -0.352 -9.878 1.00 90.38 96 GLU A C 1
ATOM 731 O O . GLU A 1 96 ? 13.166 -0.545 -10.178 1.00 90.38 96 GLU A O 1
ATOM 736 N N . TYR A 1 97 ? 10.988 -1.056 -10.414 1.00 93.75 97 TYR A N 1
ATOM 737 C CA . TYR A 1 97 ? 11.199 -2.132 -11.385 1.00 93.75 97 TYR A CA 1
ATOM 738 C C . TYR A 1 97 ? 11.913 -1.644 -12.652 1.00 93.75 97 TYR A C 1
ATOM 740 O O . TYR A 1 97 ? 12.667 -2.397 -13.259 1.00 93.75 97 TYR A O 1
ATOM 748 N N . LEU A 1 98 ? 11.709 -0.381 -13.043 1.00 93.75 98 LEU A N 1
ATOM 749 C CA . LEU A 1 98 ? 12.299 0.182 -14.258 1.00 93.75 98 LEU A CA 1
ATOM 750 C C . LEU A 1 98 ? 13.806 0.443 -14.137 1.00 93.75 98 LEU A C 1
ATOM 752 O O . LEU A 1 98 ? 14.461 0.596 -15.164 1.00 93.75 98 LEU A O 1
ATOM 756 N N . LYS A 1 99 ? 14.368 0.474 -12.918 1.00 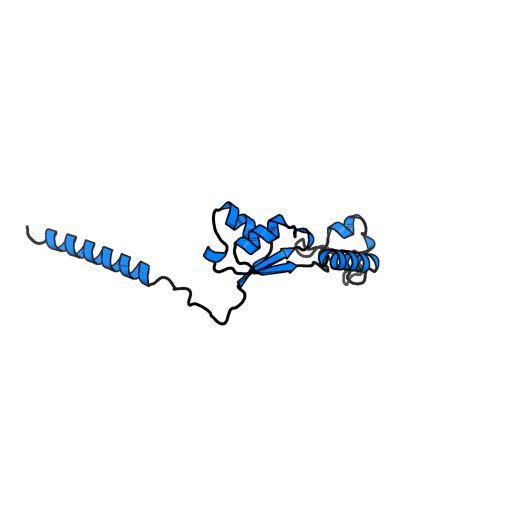93.50 99 LYS A N 1
ATOM 757 C CA . LYS A 1 99 ? 15.816 0.663 -12.707 1.00 93.50 99 LYS A CA 1
ATOM 758 C C . LYS A 1 99 ? 16.625 -0.476 -13.328 1.00 93.50 99 LYS A C 1
ATOM 760 O O . LYS A 1 99 ? 17.634 -0.219 -13.975 1.00 93.50 99 LYS A O 1
ATOM 765 N N . ASP A 1 100 ? 16.129 -1.701 -13.174 1.00 96.88 100 ASP A N 1
ATOM 766 C CA . ASP A 1 100 ? 16.763 -2.916 -13.696 1.00 96.88 100 ASP A CA 1
ATOM 767 C C . ASP A 1 100 ? 16.119 -3.395 -15.014 1.00 96.88 100 ASP A C 1
ATOM 769 O O . ASP A 1 100 ? 16.668 -4.256 -15.702 1.00 96.88 100 ASP A O 1
ATOM 773 N N . HIS A 1 101 ? 14.959 -2.831 -15.377 1.00 96.25 101 HIS A N 1
ATOM 774 C CA . HIS A 1 101 ? 14.174 -3.186 -16.566 1.00 96.25 101 HIS A CA 1
ATOM 775 C C . HIS A 1 101 ? 13.672 -1.941 -17.322 1.00 96.25 101 HIS A C 1
ATOM 777 O O . HIS A 1 101 ? 12.461 -1.688 -17.374 1.00 96.25 101 HIS A O 1
ATOM 783 N N . PRO A 1 102 ? 14.571 -1.129 -17.913 1.00 94.56 102 PRO A N 1
ATOM 784 C CA . PRO A 1 102 ? 14.174 0.073 -18.651 1.00 94.56 102 PRO A CA 1
ATOM 785 C C . PRO A 1 102 ? 13.315 -0.243 -19.888 1.00 94.56 102 PRO A C 1
ATOM 787 O O . PRO A 1 102 ? 12.519 0.591 -20.319 1.00 94.56 102 PRO A O 1
ATOM 790 N N . ASP A 1 103 ? 13.412 -1.462 -20.423 1.00 95.19 103 ASP A N 1
ATOM 791 C CA . ASP A 1 103 ? 12.584 -2.000 -21.507 1.00 95.19 103 ASP A CA 1
ATOM 792 C C . ASP A 1 103 ? 11.106 -2.185 -21.121 1.00 95.19 103 ASP A C 1
ATOM 794 O O . ASP A 1 103 ? 10.236 -2.272 -21.989 1.00 95.19 103 ASP A O 1
ATOM 798 N N . ALA A 1 104 ? 10.795 -2.185 -19.823 1.00 95.88 104 ALA A N 1
ATOM 799 C CA . ALA A 1 104 ? 9.428 -2.225 -19.317 1.00 95.88 104 ALA A CA 1
ATOM 800 C C . ALA A 1 104 ? 8.768 -0.835 -19.222 1.00 95.88 104 ALA A C 1
ATOM 802 O O . ALA A 1 104 ? 7.625 -0.733 -18.764 1.00 95.88 104 ALA A O 1
ATOM 803 N N . THR A 1 105 ? 9.451 0.236 -19.637 1.00 94.62 105 THR A N 1
ATOM 804 C CA . THR A 1 105 ? 8.900 1.599 -19.610 1.00 94.62 105 THR A CA 1
ATOM 805 C C . THR A 1 105 ? 7.700 1.708 -20.562 1.00 94.62 105 THR A C 1
ATOM 807 O O . THR A 1 105 ? 7.791 1.266 -21.710 1.00 94.62 105 THR A O 1
ATOM 810 N N . PRO A 1 106 ? 6.554 2.271 -20.129 1.00 93.31 106 PRO A N 1
ATOM 811 C CA . PRO A 1 106 ? 5.432 2.534 -21.024 1.00 93.31 106 PRO A CA 1
ATOM 812 C C . PRO A 1 106 ? 5.852 3.416 -22.204 1.00 93.31 106 PRO A C 1
ATOM 814 O O . PRO A 1 106 ? 6.659 4.328 -22.043 1.00 93.31 106 PRO A O 1
ATOM 817 N N . ILE A 1 107 ? 5.281 3.163 -23.378 1.00 93.62 107 ILE A N 1
ATOM 818 C CA . ILE A 1 107 ? 5.550 3.937 -24.592 1.00 93.62 107 ILE A CA 1
ATOM 819 C C . ILE A 1 107 ? 4.357 4.851 -24.881 1.00 93.62 107 ILE A C 1
ATOM 821 O O . ILE A 1 107 ? 3.206 4.413 -24.827 1.00 93.62 107 ILE A O 1
ATOM 825 N N . GLY A 1 108 ? 4.639 6.126 -25.140 1.00 92.50 108 GLY A N 1
ATOM 826 C CA . GLY A 1 108 ? 3.664 7.147 -25.496 1.00 92.50 108 GLY A CA 1
ATOM 827 C C . GLY A 1 108 ? 3.173 7.027 -26.939 1.00 92.50 108 GLY A C 1
ATOM 828 O O . GLY A 1 108 ? 3.666 6.230 -27.736 1.00 92.50 108 GLY A O 1
ATOM 829 N N . VAL A 1 109 ? 2.195 7.863 -27.294 1.00 93.81 109 VAL A N 1
ATOM 830 C CA . VAL A 1 109 ? 1.600 7.895 -28.647 1.00 93.81 109 VAL A CA 1
ATOM 831 C C . VAL A 1 109 ? 2.588 8.313 -29.741 1.00 93.81 109 VAL A C 1
ATOM 833 O O . VAL A 1 109 ? 2.355 8.054 -30.915 1.00 93.81 109 VAL A O 1
ATOM 836 N N . ASP A 1 110 ? 3.693 8.946 -29.356 1.00 95.12 110 ASP A N 1
ATOM 837 C CA . ASP A 1 110 ? 4.792 9.355 -30.228 1.00 95.12 110 ASP A CA 1
ATOM 838 C C . ASP A 1 110 ? 5.861 8.261 -30.407 1.00 95.12 110 ASP A C 1
ATOM 840 O O . ASP A 1 110 ? 6.882 8.490 -31.058 1.00 95.12 110 ASP A O 1
ATOM 844 N N . GLY A 1 111 ? 5.647 7.080 -29.817 1.00 95.00 111 GLY A N 1
ATOM 845 C CA . GLY A 1 111 ? 6.580 5.959 -29.868 1.00 95.00 111 GLY A CA 1
ATOM 846 C C . GLY A 1 111 ? 7.783 6.093 -28.930 1.00 95.00 111 GLY A C 1
ATOM 847 O O . GLY A 1 111 ? 8.687 5.261 -29.000 1.00 95.00 111 GLY A O 1
ATOM 848 N N . LYS A 1 112 ? 7.821 7.102 -28.049 1.00 94.50 112 LYS A N 1
ATOM 849 C CA . LYS A 1 112 ? 8.916 7.311 -27.087 1.00 94.50 112 LYS A CA 1
ATOM 850 C C . LYS A 1 112 ? 8.534 6.835 -25.690 1.00 94.50 112 LYS A C 1
ATOM 852 O O . LYS A 1 112 ? 7.363 6.627 -25.391 1.00 94.50 112 LYS A O 1
ATOM 857 N N . ALA A 1 113 ? 9.527 6.677 -24.816 1.00 92.94 113 ALA A N 1
ATOM 858 C CA . ALA A 1 113 ? 9.287 6.406 -23.402 1.00 92.94 113 ALA A CA 1
ATOM 859 C C . ALA A 1 113 ? 8.372 7.484 -22.797 1.00 92.94 113 ALA A C 1
ATOM 861 O O . ALA A 1 113 ? 8.669 8.677 -22.876 1.00 92.94 113 ALA A O 1
ATOM 862 N N . ALA A 1 114 ? 7.258 7.057 -22.209 1.00 91.19 114 ALA A N 1
ATOM 863 C CA . ALA A 1 114 ? 6.312 7.949 -21.567 1.00 91.19 114 ALA A CA 1
ATOM 864 C C . ALA A 1 114 ? 6.914 8.464 -20.249 1.00 91.19 114 ALA A C 1
ATOM 866 O O . ALA A 1 114 ? 7.322 7.647 -19.415 1.00 91.19 114 ALA A O 1
ATOM 867 N N . PRO A 1 115 ? 6.970 9.791 -20.040 1.00 89.06 115 PRO A N 1
ATOM 868 C CA . PRO A 1 115 ? 7.438 10.351 -18.782 1.00 89.06 115 PRO A CA 1
ATOM 869 C C . PRO A 1 115 ? 6.449 10.035 -17.648 1.00 89.06 115 PRO A C 1
ATOM 871 O O . PRO A 1 115 ? 5.275 9.760 -17.915 1.00 89.06 115 PRO A O 1
ATOM 874 N N . PRO A 1 116 ? 6.883 10.132 -16.382 1.00 89.50 116 PRO A N 1
ATOM 875 C CA . PRO A 1 116 ? 5.995 9.951 -15.244 1.00 89.50 116 PRO A CA 1
ATOM 876 C C . PRO A 1 116 ? 4.961 11.086 -15.189 1.00 89.50 116 PRO A C 1
ATOM 878 O O . PRO A 1 116 ? 5.352 12.241 -14.990 1.00 89.50 116 PRO A O 1
ATOM 881 N N . PRO A 1 117 ? 3.651 10.811 -15.323 1.00 84.50 117 PRO A N 1
ATOM 882 C CA . PRO A 1 117 ? 2.626 11.820 -15.078 1.00 84.50 117 PRO A CA 1
ATOM 883 C C . PRO A 1 117 ? 2.666 12.243 -13.607 1.00 84.50 117 PRO A C 1
ATOM 885 O O . PRO A 1 117 ? 2.467 11.416 -12.725 1.00 84.50 117 PRO A O 1
ATOM 888 N N . GLU A 1 118 ? 2.954 13.517 -13.328 1.00 85.62 118 GLU A N 1
ATOM 889 C CA . GLU A 1 118 ? 2.961 14.074 -11.960 1.00 85.62 118 GLU A CA 1
ATOM 890 C C . GLU A 1 118 ? 3.835 13.279 -10.962 1.00 85.62 118 GLU A C 1
ATOM 892 O O . GLU A 1 118 ? 3.547 13.203 -9.770 1.00 85.62 118 GLU A O 1
ATOM 897 N N . GLY A 1 119 ? 4.913 12.653 -11.451 1.00 82.00 119 GLY A N 1
ATOM 898 C CA . GLY A 1 119 ? 5.804 11.815 -10.637 1.00 82.00 119 GLY A CA 1
ATOM 899 C C . GLY A 1 119 ? 5.333 10.368 -10.425 1.00 82.00 119 GLY A C 1
ATOM 900 O O . GLY A 1 119 ? 6.061 9.584 -9.820 1.00 82.00 119 GLY A O 1
ATOM 901 N N . TRP A 1 120 ? 4.172 9.978 -10.959 1.00 83.50 120 TRP A N 1
ATOM 902 C CA . TRP A 1 120 ? 3.621 8.622 -10.865 1.00 83.50 120 TRP A CA 1
ATOM 903 C C . TRP A 1 120 ? 4.029 7.759 -12.061 1.00 83.50 120 TRP A C 1
ATOM 905 O O . TRP A 1 120 ? 3.323 7.675 -13.066 1.00 83.50 120 TRP A O 1
ATOM 915 N N . GLN A 1 121 ? 5.178 7.087 -11.968 1.00 90.44 121 GLN A N 1
ATOM 916 C CA . GLN A 1 121 ? 5.660 6.224 -13.048 1.00 90.44 121 GLN A CA 1
ATOM 917 C C . GLN A 1 121 ? 5.000 4.837 -13.013 1.00 90.44 121 GLN A C 1
ATOM 919 O O . GLN A 1 121 ? 5.236 4.022 -12.118 1.00 90.44 121 GLN A O 1
ATOM 924 N N . GLY A 1 122 ? 4.214 4.538 -14.045 1.00 91.19 122 GLY A N 1
ATOM 925 C CA . GLY A 1 122 ? 3.718 3.188 -14.304 1.00 91.19 122 GLY A CA 1
ATOM 926 C C . GLY A 1 122 ? 4.743 2.296 -15.011 1.00 91.19 122 GLY A C 1
ATOM 927 O O . GLY A 1 122 ? 5.744 2.770 -15.552 1.00 91.19 122 GLY A O 1
ATOM 928 N N . VAL A 1 123 ? 4.450 0.998 -15.057 1.00 94.12 123 VAL A N 1
ATOM 929 C CA . VAL A 1 123 ? 5.186 -0.004 -15.845 1.00 94.12 123 VAL A CA 1
ATOM 930 C C . VAL A 1 123 ? 4.285 -0.533 -16.962 1.00 94.12 123 VAL A C 1
ATOM 932 O O . VAL A 1 123 ? 3.066 -0.621 -16.796 1.00 94.12 123 VAL A O 1
ATOM 935 N N . CYS A 1 124 ? 4.864 -0.885 -18.111 1.00 92.50 124 CYS A N 1
ATOM 936 C CA . CYS A 1 124 ? 4.126 -1.426 -19.246 1.00 92.50 124 CYS A CA 1
ATOM 937 C C . CYS A 1 124 ? 3.342 -2.697 -18.839 1.00 92.50 124 CYS A C 1
ATOM 939 O O . CYS A 1 124 ? 3.952 -3.704 -18.460 1.00 92.50 124 CYS A O 1
ATOM 941 N N . PRO A 1 125 ? 1.996 -2.705 -18.937 1.00 89.50 125 PRO A N 1
ATOM 942 C CA . PRO A 1 125 ? 1.171 -3.805 -18.428 1.00 89.50 125 PRO A CA 1
ATOM 943 C C . PRO A 1 125 ? 1.327 -5.105 -19.229 1.00 89.50 125 PRO A C 1
ATOM 945 O O . PRO A 1 125 ? 1.000 -6.186 -18.736 1.00 89.50 125 PRO A O 1
ATOM 948 N N . THR A 1 126 ? 1.830 -5.019 -20.462 1.00 92.31 126 THR A N 1
ATOM 949 C CA . THR A 1 126 ? 2.074 -6.169 -21.342 1.00 92.31 126 THR A CA 1
ATOM 950 C C . THR A 1 126 ? 3.510 -6.687 -21.262 1.00 92.31 126 THR A C 1
ATOM 952 O O . THR A 1 126 ? 3.821 -7.702 -21.891 1.00 92.31 126 THR A O 1
ATOM 955 N N . HIS A 1 127 ? 4.388 -6.047 -20.480 1.00 95.56 127 HIS A N 1
ATOM 956 C CA . HIS A 1 127 ? 5.757 -6.513 -20.297 1.00 95.56 127 HIS A CA 1
ATOM 957 C C . HIS A 1 127 ? 5.766 -7.876 -19.584 1.00 95.56 127 HIS A C 1
ATOM 959 O O . HIS A 1 127 ? 5.319 -8.014 -18.440 1.00 95.56 127 HIS A O 1
ATOM 965 N N . LYS A 1 128 ? 6.265 -8.917 -20.266 1.00 96.31 128 LYS A N 1
ATOM 966 C CA . LYS A 1 128 ? 6.176 -10.311 -19.791 1.00 96.31 128 LYS A CA 1
ATOM 967 C C . LYS A 1 128 ? 6.895 -10.513 -18.456 1.00 96.31 128 LYS A C 1
ATOM 969 O O . LYS A 1 128 ? 6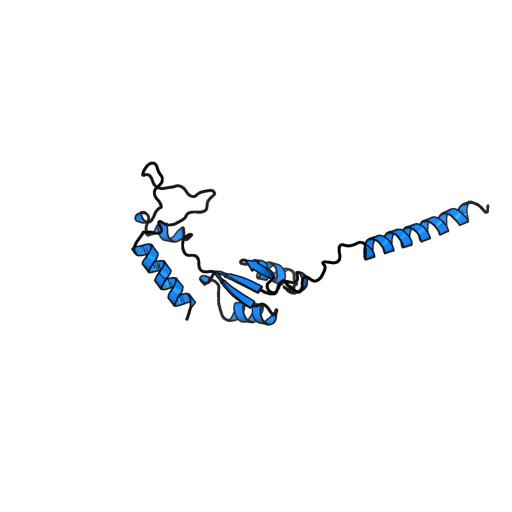.327 -11.139 -17.560 1.00 96.31 128 LYS A O 1
ATOM 974 N N . GLY A 1 129 ? 8.096 -9.947 -18.311 1.00 96.31 129 GLY A N 1
ATOM 975 C CA . GLY A 1 129 ? 8.870 -10.023 -17.069 1.00 96.31 129 GLY A CA 1
ATOM 976 C C . GLY A 1 129 ? 8.160 -9.333 -15.905 1.00 96.31 129 GLY A C 1
ATOM 977 O O . GLY A 1 129 ? 8.084 -9.883 -14.805 1.00 96.31 129 GLY A O 1
ATOM 978 N N . TYR A 1 130 ? 7.525 -8.188 -16.167 1.00 95.88 130 TYR A N 1
ATOM 979 C CA . TYR A 1 130 ? 6.805 -7.447 -15.134 1.00 95.88 130 TYR A CA 1
ATOM 980 C C . TYR A 1 130 ? 5.557 -8.203 -14.676 1.00 95.88 130 TYR A C 1
ATOM 982 O O . TYR A 1 130 ? 5.333 -8.371 -13.478 1.00 95.88 130 TYR A O 1
ATOM 990 N N . ARG A 1 131 ? 4.782 -8.755 -15.619 1.00 94.75 131 ARG A N 1
ATOM 991 C CA . ARG A 1 131 ? 3.631 -9.608 -15.295 1.00 94.75 131 ARG A CA 1
ATOM 992 C C . ARG A 1 131 ? 4.046 -10.787 -14.415 1.00 94.75 131 ARG A C 1
ATOM 994 O O . ARG A 1 131 ? 3.377 -11.069 -13.424 1.00 94.75 131 ARG A O 1
ATOM 1001 N N . GLN A 1 132 ? 5.134 -11.477 -14.757 1.00 95.69 132 GLN A N 1
ATOM 1002 C CA . GLN A 1 132 ? 5.644 -12.592 -13.954 1.00 95.69 132 GLN A CA 1
ATOM 1003 C C . GLN A 1 132 ? 6.066 -12.137 -12.551 1.00 95.69 132 GLN A C 1
ATOM 1005 O O . GLN A 1 132 ? 5.658 -12.762 -11.570 1.00 95.69 132 GLN A O 1
ATOM 1010 N N . ASN A 1 133 ? 6.798 -11.022 -12.451 1.00 94.69 133 ASN A N 1
ATOM 1011 C CA . ASN A 1 133 ? 7.187 -10.408 -11.182 1.00 94.69 133 ASN A CA 1
ATOM 1012 C C . ASN A 1 133 ? 5.962 -10.120 -10.297 1.00 94.69 133 ASN A C 1
ATOM 1014 O O . ASN A 1 133 ? 5.900 -10.595 -9.160 1.00 94.69 133 ASN A O 1
ATOM 1018 N N . ARG A 1 134 ? 4.943 -9.433 -10.834 1.00 94.06 134 ARG A N 1
ATOM 1019 C CA . ARG A 1 134 ? 3.721 -9.113 -10.082 1.00 94.06 134 ARG A CA 1
ATOM 1020 C C . ARG A 1 134 ? 2.932 -10.356 -9.693 1.00 94.06 134 ARG A C 1
ATOM 1022 O O . ARG A 1 134 ? 2.496 -10.461 -8.554 1.00 94.06 134 ARG A O 1
ATOM 1029 N N . MET A 1 135 ? 2.794 -11.342 -10.577 1.00 94.69 135 MET A N 1
ATOM 1030 C CA . MET A 1 135 ? 2.106 -12.593 -10.232 1.00 94.69 135 MET A CA 1
ATOM 1031 C C . MET A 1 135 ? 2.835 -13.381 -9.136 1.00 94.69 135 MET A C 1
ATOM 1033 O O . MET A 1 135 ? 2.183 -14.009 -8.302 1.00 94.69 135 MET A O 1
ATOM 1037 N N . SER A 1 136 ? 4.171 -13.363 -9.120 1.00 94.38 136 SER A N 1
ATOM 1038 C CA . SER A 1 136 ? 4.960 -13.972 -8.044 1.00 94.38 136 SER A CA 1
ATOM 1039 C C . SER A 1 136 ? 4.717 -13.259 -6.711 1.00 94.38 136 SER A C 1
ATOM 1041 O O . SER A 1 136 ? 4.338 -13.901 -5.730 1.00 94.38 136 SER A O 1
ATOM 1043 N N . ALA A 1 137 ? 4.816 -11.925 -6.702 1.00 92.81 137 ALA A N 1
ATOM 1044 C CA . ALA A 1 137 ? 4.564 -11.109 -5.517 1.00 92.81 137 ALA A CA 1
ATOM 1045 C C . ALA A 1 137 ? 3.132 -11.277 -4.980 1.00 92.81 137 ALA A C 1
ATOM 1047 O O . ALA A 1 137 ? 2.937 -11.366 -3.771 1.00 92.81 137 ALA A O 1
ATOM 1048 N N . PHE A 1 138 ? 2.131 -11.380 -5.861 1.00 93.88 138 PHE A N 1
ATOM 1049 C CA . PHE A 1 138 ? 0.741 -11.602 -5.458 1.00 93.88 138 PHE A CA 1
ATOM 1050 C C . PHE A 1 138 ? 0.570 -12.940 -4.739 1.00 93.88 138 PHE A C 1
ATOM 1052 O O . PHE A 1 138 ? -0.018 -12.995 -3.666 1.00 93.88 138 PHE A O 1
ATOM 1059 N N . ARG A 1 139 ? 1.137 -14.021 -5.291 1.00 94.62 139 ARG A N 1
ATOM 1060 C CA . ARG A 1 139 ? 1.095 -15.341 -4.642 1.00 94.62 139 ARG A CA 1
ATOM 1061 C C . ARG A 1 139 ? 1.821 -15.347 -3.303 1.00 94.62 139 ARG A C 1
ATOM 1063 O O . ARG A 1 139 ? 1.367 -16.029 -2.394 1.00 94.62 139 ARG A O 1
ATOM 1070 N N . ALA A 1 140 ? 2.930 -14.619 -3.189 1.00 91.88 140 ALA A N 1
ATOM 1071 C CA . ALA A 1 140 ? 3.651 -14.484 -1.930 1.00 91.88 140 ALA A CA 1
ATOM 1072 C C . ALA A 1 140 ? 2.806 -13.763 -0.868 1.00 91.88 140 ALA A C 1
ATOM 1074 O O . ALA A 1 140 ? 2.778 -14.209 0.268 1.00 91.88 140 ALA A O 1
ATOM 1075 N N . ALA A 1 141 ? 2.059 -12.722 -1.249 1.00 89.69 141 ALA A N 1
ATOM 1076 C CA . ALA A 1 141 ? 1.199 -11.966 -0.335 1.00 89.69 141 ALA A CA 1
ATOM 1077 C C . ALA A 1 141 ? -0.021 -12.748 0.197 1.00 89.69 141 ALA A C 1
ATOM 1079 O O . ALA A 1 141 ? -0.689 -12.278 1.114 1.00 89.69 141 ALA A O 1
ATOM 1080 N N . LEU A 1 142 ? -0.342 -13.906 -0.390 1.00 89.62 142 LEU A N 1
ATOM 1081 C CA . LEU A 1 142 ? -1.443 -14.778 0.039 1.00 89.62 142 LEU A CA 1
ATOM 1082 C C . LEU A 1 142 ? -0.999 -15.902 0.991 1.00 89.62 142 LEU A C 1
ATOM 1084 O O . LEU A 1 142 ? -1.847 -16.685 1.419 1.00 89.62 142 LEU A O 1
ATOM 1088 N N . ARG A 1 143 ? 0.306 -16.029 1.254 1.00 82.88 143 ARG A N 1
ATOM 1089 C CA . ARG A 1 143 ? 0.888 -17.033 2.155 1.00 82.88 143 ARG A CA 1
ATOM 1090 C C . ARG A 1 143 ? 1.103 -16.438 3.537 1.00 82.88 143 ARG A C 1
ATOM 1092 O O . ARG A 1 143 ? 0.916 -17.202 4.504 1.00 82.88 143 ARG A O 1
#